Protein AF-A0A5Q0TVS9-F1 (afdb_monomer)

Radius of gyration: 19.12 Å; Cα contacts (8 Å, |Δi|>4): 100; chains: 1; bounding box: 44×37×53 Å

InterPro domains:
  IPR000194 ATPase, F1/V1/A1 complex, alpha/beta subunit, nucleotide-binding domain [PF00006] (79-146)
  IPR027417 P-loop containing nucleoside triphosphate hydrolase [SSF52540] (22-146)
  IPR050053 ATPase alpha/beta chains [PTHR15184] (2-146)

Solvent-accessible surface area (backbone atoms only — not comparable to full-atom values): 10105 Å² total; per-residue (Å²): 134,95,67,84,72,78,93,69,62,92,88,65,90,79,84,83,82,88,64,74,67,47,30,66,49,62,79,87,52,65,97,60,43,66,49,97,72,43,46,77,70,66,76,77,83,82,85,69,56,78,82,68,40,93,41,69,46,58,76,76,70,82,76,83,54,81,90,72,57,81,83,73,88,45,78,41,87,52,87,43,68,69,41,57,73,76,57,60,43,47,60,96,56,89,84,85,90,84,76,69,89,89,72,47,66,66,57,55,52,51,49,43,47,50,40,36,44,74,75,66,76,44,85,82,85,86,82,82,75,92,59,56,69,66,60,57,50,52,51,54,51,53,57,63,72,75,106

Structure (mmCIF, N/CA/C/O backbone):
data_AF-A0A5Q0TVS9-F1
#
_entry.id   AF-A0A5Q0TVS9-F1
#
loop_
_atom_site.group_PDB
_atom_site.id
_atom_site.type_symbol
_atom_site.label_atom_id
_atom_site.label_alt_id
_atom_site.label_comp_id
_atom_site.label_asym_id
_atom_site.label_entity_id
_atom_site.label_seq_id
_atom_site.pdbx_PDB_ins_code
_atom_site.Cartn_x
_atom_site.Cartn_y
_atom_site.Cartn_z
_atom_site.occupancy
_atom_site.B_iso_or_equiv
_atom_site.auth_seq_id
_atom_site.auth_comp_id
_atom_site.auth_asym_id
_atom_site.auth_atom_id
_atom_site.pdbx_PDB_model_num
ATOM 1 N N . SER A 1 1 ? -14.073 2.927 16.644 1.00 71.81 1 SER A N 1
ATOM 2 C CA . SER A 1 1 ? -12.614 2.770 16.792 1.00 71.81 1 SER A CA 1
ATOM 3 C C . SER A 1 1 ? -12.200 1.397 16.280 1.00 71.81 1 SER A C 1
ATOM 5 O O . SER A 1 1 ? -12.986 0.473 16.436 1.00 71.81 1 SER A O 1
ATOM 7 N N . MET A 1 2 ? -11.017 1.266 15.673 1.00 84.94 2 MET A N 1
ATOM 8 C CA . MET A 1 2 ? -10.395 -0.021 15.284 1.00 84.94 2 MET A CA 1
ATOM 9 C C . MET A 1 2 ? -9.261 -0.413 16.259 1.00 84.94 2 MET A C 1
ATOM 11 O O . MET A 1 2 ? -8.353 -1.160 15.913 1.00 84.94 2 MET A O 1
ATOM 15 N N . THR A 1 3 ? -9.267 0.162 17.463 1.00 87.19 3 THR A N 1
ATOM 16 C CA . THR A 1 3 ? -8.236 -0.018 18.494 1.00 87.19 3 THR A CA 1
ATOM 17 C C . THR A 1 3 ? -8.570 -1.175 19.437 1.00 87.19 3 THR A C 1
ATOM 19 O O . THR A 1 3 ? -9.591 -1.843 19.280 1.00 87.19 3 THR A O 1
ATOM 22 N N . ALA A 1 4 ? -7.725 -1.377 20.454 1.00 91.38 4 ALA A N 1
ATOM 23 C CA . ALA A 1 4 ? -8.008 -2.284 21.561 1.00 91.38 4 ALA A CA 1
ATOM 24 C C . ALA A 1 4 ? -9.416 -2.053 22.140 1.00 91.38 4 ALA A C 1
ATOM 26 O O . ALA A 1 4 ? -9.878 -0.915 22.254 1.00 91.38 4 ALA A O 1
ATOM 27 N N . THR A 1 5 ? -10.081 -3.149 22.505 1.00 93.38 5 THR A N 1
ATOM 28 C CA . THR A 1 5 ? -11.452 -3.164 23.042 1.00 93.38 5 THR A CA 1
ATOM 29 C C . THR A 1 5 ? -11.496 -3.080 24.569 1.00 93.38 5 THR A C 1
ATOM 31 O O . THR A 1 5 ? -12.549 -3.277 25.173 1.00 93.38 5 THR A O 1
ATOM 34 N N . GLU A 1 6 ? -10.354 -2.833 25.209 1.00 92.62 6 GLU A N 1
ATOM 35 C CA . GLU A 1 6 ? -10.263 -2.641 26.654 1.00 92.62 6 GLU A CA 1
ATOM 36 C C . GLU A 1 6 ? -11.063 -1.403 27.081 1.00 92.62 6 GLU A C 1
ATOM 38 O O . GLU A 1 6 ? -11.065 -0.377 26.404 1.00 92.62 6 GLU A O 1
ATOM 43 N N . GLY A 1 7 ? -11.785 -1.510 28.199 1.00 89.25 7 GLY A N 1
ATOM 44 C CA . GLY A 1 7 ? -12.644 -0.435 28.706 1.00 89.25 7 GLY A CA 1
ATOM 45 C C . GLY A 1 7 ? -14.026 -0.333 28.048 1.00 89.25 7 GLY A C 1
ATOM 46 O O . GLY A 1 7 ? -14.842 0.471 28.496 1.00 89.25 7 GLY A O 1
ATOM 47 N N . LEU A 1 8 ? -14.337 -1.158 27.041 1.00 92.81 8 LEU A N 1
ATOM 48 C CA . LEU A 1 8 ? -15.689 -1.243 26.485 1.00 92.81 8 LEU A CA 1
ATOM 49 C C . LEU A 1 8 ? -16.604 -2.093 27.374 1.00 92.81 8 LEU A C 1
ATOM 51 O O . LEU A 1 8 ? -16.227 -3.161 27.858 1.00 92.81 8 LEU A O 1
ATOM 55 N N . SER A 1 9 ? -17.842 -1.636 27.548 1.00 94.50 9 SER A N 1
ATOM 56 C CA . SER A 1 9 ? -18.875 -2.320 28.323 1.00 94.50 9 SER A CA 1
ATOM 57 C C . SER A 1 9 ? -20.172 -2.458 27.523 1.00 94.50 9 SER A C 1
ATOM 59 O O . SER A 1 9 ? -20.406 -1.774 26.525 1.00 94.50 9 SER A O 1
ATOM 61 N N . ARG A 1 10 ? -21.031 -3.394 27.939 1.00 96.00 10 ARG A N 1
ATOM 62 C CA . ARG A 1 10 ? -22.358 -3.563 27.329 1.00 96.00 10 ARG A CA 1
ATOM 63 C C . ARG A 1 10 ? -23.221 -2.335 27.628 1.00 96.00 10 ARG A C 1
ATOM 65 O O . ARG A 1 10 ? -23.216 -1.851 28.754 1.00 96.00 10 ARG A O 1
ATOM 72 N N . GLY A 1 11 ? -23.994 -1.889 26.639 1.00 94.62 11 GLY A N 1
ATOM 73 C CA . GLY A 1 11 ? -24.859 -0.708 26.753 1.00 94.62 11 GLY A CA 1
ATOM 74 C C . GLY A 1 11 ? -24.180 0.616 26.389 1.00 94.62 11 GLY A C 1
ATOM 75 O O . GLY A 1 11 ? -24.817 1.658 26.493 1.00 94.62 11 GLY A O 1
ATOM 76 N N . LEU A 1 12 ? -22.917 0.582 25.952 1.00 94.31 12 LEU A N 1
ATOM 77 C CA . LEU A 1 12 ? -22.210 1.758 25.452 1.00 94.31 12 LEU A CA 1
ATOM 78 C C . LEU A 1 12 ? -22.853 2.250 24.145 1.00 94.31 12 LEU A C 1
ATOM 80 O O . LEU A 1 12 ? -23.197 1.450 23.272 1.00 94.31 12 LEU A O 1
ATOM 84 N N . GLU A 1 13 ? -23.037 3.563 24.031 1.00 94.31 13 GLU A N 1
ATOM 85 C CA . GLU A 1 13 ? -23.651 4.187 22.861 1.00 94.31 13 GLU A CA 1
ATOM 86 C C . GLU A 1 13 ? -22.750 4.050 21.629 1.00 94.31 13 GLU A C 1
ATOM 88 O O . GLU A 1 13 ? -21.556 4.348 21.669 1.00 94.31 13 GLU A O 1
ATOM 93 N N . VAL A 1 14 ? -23.328 3.614 20.511 1.00 93.81 14 VAL A N 1
ATOM 94 C CA . VAL A 1 14 ? -22.614 3.460 19.243 1.00 93.81 14 VAL A CA 1
ATOM 95 C C . VAL A 1 14 ? -23.265 4.344 18.194 1.00 93.81 14 VAL A C 1
ATOM 97 O O . VAL A 1 14 ? -24.465 4.251 17.943 1.00 93.81 14 VAL A O 1
ATOM 100 N N . ILE A 1 15 ? -22.446 5.177 17.557 1.00 94.44 15 ILE A N 1
ATOM 101 C CA . ILE A 1 15 ? -22.872 6.082 16.493 1.00 94.44 15 ILE A CA 1
ATOM 102 C C . ILE A 1 15 ? -22.542 5.441 15.145 1.00 94.44 15 ILE A C 1
ATOM 104 O O . ILE A 1 15 ? -21.384 5.144 14.850 1.00 94.44 15 ILE A O 1
ATOM 108 N N . ASP A 1 16 ? -23.569 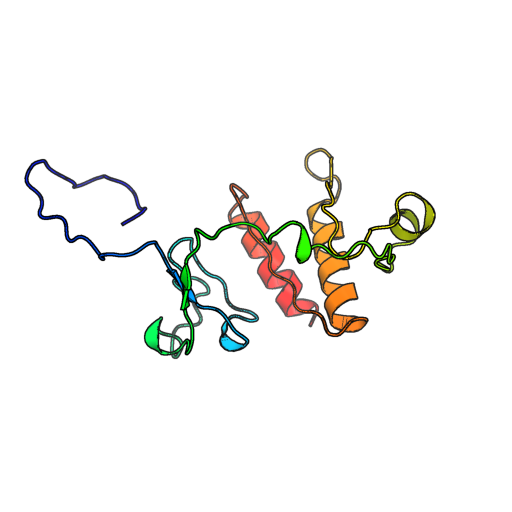5.247 14.321 1.00 94.50 16 ASP A N 1
ATOM 109 C CA . ASP A 1 16 ? -23.427 4.819 12.931 1.00 94.50 16 ASP A CA 1
ATOM 110 C C . ASP A 1 16 ? -23.013 6.008 12.052 1.00 94.50 16 ASP A C 1
ATOM 112 O O . ASP A 1 16 ? -23.738 6.999 11.948 1.00 94.50 16 ASP A O 1
ATOM 116 N N . THR A 1 17 ? -21.858 5.893 11.394 1.00 90.50 17 THR A N 1
ATOM 117 C CA . THR A 1 17 ? -21.310 6.913 10.487 1.00 90.50 17 THR A CA 1
ATOM 118 C C . THR A 1 17 ? -22.037 6.989 9.143 1.00 90.50 17 THR A C 1
ATOM 120 O O . THR A 1 17 ? -21.699 7.848 8.330 1.00 90.50 17 THR A O 1
ATOM 123 N N . LYS A 1 18 ? -23.024 6.114 8.891 1.00 93.94 18 LYS A N 1
ATOM 124 C CA . LYS A 1 18 ? -23.863 6.065 7.676 1.00 93.94 18 LYS A CA 1
ATOM 125 C C . LYS A 1 18 ? -23.106 5.788 6.376 1.00 93.94 18 LYS A C 1
ATOM 127 O O . LYS A 1 18 ? -23.660 5.939 5.291 1.00 93.94 18 LYS A O 1
ATOM 132 N N . GLY A 1 19 ? -21.856 5.352 6.470 1.00 89.94 19 GLY A N 1
ATOM 133 C CA . GLY A 1 19 ? -21.005 5.099 5.320 1.00 89.94 19 GLY A CA 1
ATOM 134 C C . GLY A 1 19 ? -19.779 4.266 5.676 1.00 89.94 19 GLY A C 1
ATOM 135 O O . GLY A 1 19 ? -19.471 4.089 6.859 1.00 89.94 19 GLY A O 1
ATOM 136 N N . PRO A 1 20 ? -19.083 3.742 4.655 1.00 92.12 20 PRO A N 1
ATOM 137 C CA . PRO A 1 20 ? -17.867 2.969 4.850 1.00 92.12 20 PRO A CA 1
ATOM 138 C C . PRO A 1 20 ? -16.747 3.835 5.433 1.00 92.12 20 PRO A C 1
ATOM 140 O O . PRO A 1 20 ? -16.774 5.065 5.365 1.00 92.12 20 PRO A O 1
ATOM 143 N N . LEU A 1 21 ? -15.707 3.176 5.938 1.00 92.00 21 LEU A N 1
ATOM 144 C CA . LEU A 1 21 ? -14.465 3.850 6.289 1.00 92.00 21 LEU A CA 1
ATOM 145 C C . LEU A 1 21 ? -13.867 4.522 5.042 1.00 92.00 21 LEU A C 1
ATOM 147 O O . LEU A 1 21 ? -13.658 3.877 4.011 1.00 92.00 21 LEU A O 1
ATOM 151 N N . THR A 1 22 ? -13.598 5.821 5.144 1.00 92.25 22 THR A N 1
ATOM 152 C CA . THR A 1 22 ? -12.921 6.604 4.103 1.00 92.25 22 THR A CA 1
ATOM 153 C C . THR A 1 22 ? -11.527 7.023 4.558 1.00 92.25 22 THR A C 1
ATOM 155 O O . THR A 1 22 ? -11.275 7.125 5.762 1.00 92.25 22 THR A O 1
ATOM 158 N N . VAL A 1 23 ? -10.631 7.263 3.603 1.00 92.38 23 VAL A N 1
ATOM 159 C CA . VAL A 1 23 ? -9.250 7.716 3.832 1.00 92.38 23 VAL A CA 1
ATOM 160 C C . VAL A 1 23 ? -8.915 8.883 2.895 1.00 92.38 23 VAL A C 1
ATOM 162 O O . VAL A 1 23 ? -9.500 8.956 1.806 1.00 92.38 23 VAL A O 1
ATOM 165 N N . PRO A 1 24 ? -8.009 9.792 3.295 1.00 92.00 24 PRO A N 1
ATOM 166 C CA . PRO A 1 24 ? -7.597 10.908 2.452 1.00 92.00 24 PRO A CA 1
ATOM 167 C C . PRO A 1 24 ? -6.845 10.425 1.211 1.00 92.00 24 PRO A C 1
ATOM 169 O O . PRO A 1 24 ? -6.115 9.434 1.263 1.00 92.00 24 PRO A O 1
ATOM 172 N N . VAL A 1 25 ? -7.014 11.141 0.099 1.00 91.12 25 VAL A N 1
ATOM 173 C CA . VAL A 1 25 ? -6.316 10.883 -1.170 1.00 91.12 25 VAL A CA 1
ATOM 174 C C . VAL A 1 25 ? -5.825 12.188 -1.811 1.00 91.12 25 VAL A C 1
ATOM 176 O O . VAL A 1 25 ? -6.193 13.283 -1.382 1.00 91.12 25 VAL A O 1
ATOM 179 N N . GLY A 1 26 ? -5.001 12.064 -2.853 1.00 87.94 26 GLY A N 1
ATOM 180 C CA . GLY A 1 26 ? -4.463 13.182 -3.633 1.00 87.94 26 GLY A CA 1
ATOM 181 C C . GLY A 1 26 ? -3.059 13.607 -3.201 1.00 87.94 26 GLY A C 1
ATOM 182 O O . GLY A 1 26 ? -2.484 13.055 -2.270 1.00 87.94 26 GLY A O 1
ATOM 183 N N . ASP A 1 27 ? -2.501 14.613 -3.868 1.00 86.69 27 ASP A N 1
ATOM 184 C CA . ASP A 1 27 ? -1.072 14.957 -3.753 1.00 86.69 27 ASP A CA 1
ATOM 185 C C . ASP A 1 27 ? -0.623 15.334 -2.332 1.00 86.69 27 ASP A C 1
ATOM 187 O O . ASP A 1 27 ? 0.531 15.135 -1.961 1.00 86.69 27 ASP A O 1
ATOM 191 N N . LEU A 1 28 ? -1.546 15.820 -1.495 1.00 85.50 28 LEU A N 1
ATOM 192 C CA . LEU A 1 28 ? -1.274 16.149 -0.091 1.00 85.50 28 LEU A CA 1
ATOM 193 C C . LEU A 1 28 ? -0.931 14.920 0.768 1.00 85.50 28 LEU A C 1
ATOM 195 O O . LEU A 1 28 ? -0.420 15.080 1.878 1.00 85.50 28 LEU A O 1
ATOM 199 N N . THR A 1 29 ? -1.217 13.700 0.295 1.00 87.75 29 THR A N 1
ATOM 200 C CA . THR A 1 29 ? -0.858 12.461 1.001 1.00 87.75 29 THR A CA 1
ATOM 201 C C . THR A 1 29 ? 0.587 12.033 0.753 1.00 87.75 29 THR A C 1
ATOM 203 O O . THR A 1 29 ? 1.077 11.140 1.443 1.00 87.75 29 THR A O 1
ATOM 206 N N . LEU A 1 30 ? 1.280 12.626 -0.225 1.00 87.50 30 LEU A N 1
ATOM 207 C CA . LEU A 1 30 ? 2.648 12.243 -0.572 1.00 87.50 30 LEU A CA 1
ATOM 208 C C . LEU A 1 30 ? 3.620 12.562 0.572 1.00 87.50 30 LEU A C 1
ATOM 210 O O . LEU A 1 30 ? 3.574 13.632 1.176 1.00 87.50 30 LEU A O 1
ATOM 214 N N . GLY A 1 31 ? 4.496 11.603 0.884 1.00 85.88 31 GLY A N 1
ATOM 215 C CA . GLY A 1 31 ? 5.482 11.718 1.965 1.00 85.88 31 GLY A CA 1
ATOM 216 C C . GLY A 1 31 ? 4.905 11.627 3.383 1.00 85.88 31 GLY A C 1
ATOM 217 O O . GLY A 1 31 ? 5.637 11.845 4.348 1.00 85.88 31 GLY A O 1
ATOM 218 N N . ARG A 1 32 ? 3.612 11.317 3.529 1.00 87.62 32 ARG A N 1
ATOM 219 C CA . ARG A 1 32 ? 2.928 11.189 4.822 1.00 87.62 32 ARG A CA 1
ATOM 220 C C . ARG A 1 32 ? 2.784 9.725 5.229 1.00 87.62 32 ARG A C 1
ATOM 222 O O . ARG A 1 32 ? 2.679 8.846 4.375 1.00 87.62 32 ARG A O 1
ATOM 229 N N . ILE A 1 33 ? 2.718 9.469 6.536 1.00 90.06 33 ILE A N 1
ATOM 230 C CA . ILE A 1 33 ? 2.419 8.133 7.080 1.00 90.06 33 ILE A CA 1
ATOM 231 C C . ILE A 1 33 ? 1.021 8.148 7.684 1.00 90.06 33 ILE A C 1
ATOM 233 O O . ILE A 1 33 ? 0.729 8.983 8.542 1.00 90.06 33 ILE A O 1
ATOM 237 N N . PHE A 1 34 ? 0.179 7.198 7.276 1.00 91.00 34 PHE A N 1
ATOM 238 C CA . PHE A 1 34 ? -1.196 7.068 7.753 1.00 91.00 34 PHE A CA 1
ATOM 239 C C . PHE A 1 34 ? -1.435 5.740 8.467 1.00 91.00 34 PHE A C 1
ATOM 241 O O . PHE A 1 34 ? -0.881 4.707 8.088 1.00 91.00 34 PHE A O 1
ATOM 248 N N . ASN A 1 35 ? -2.310 5.762 9.471 1.00 90.62 35 ASN A N 1
ATOM 249 C CA . ASN A 1 35 ? -2.900 4.547 10.021 1.00 90.62 35 ASN A CA 1
ATOM 250 C C . ASN A 1 35 ? -4.074 4.051 9.149 1.00 90.62 35 ASN A C 1
ATOM 252 O O . ASN A 1 35 ? -4.480 4.688 8.176 1.00 90.62 35 ASN A O 1
ATOM 256 N N . VAL A 1 36 ? -4.669 2.918 9.535 1.00 90.94 36 VAL A N 1
ATOM 257 C CA . VAL A 1 36 ? -5.804 2.303 8.819 1.00 90.94 36 VAL A CA 1
ATOM 258 C C . VAL A 1 36 ? -7.042 3.208 8.720 1.00 90.94 36 VAL A C 1
ATOM 260 O O . VAL A 1 36 ? -7.852 3.038 7.814 1.00 90.94 36 VAL A O 1
ATOM 263 N N . LEU A 1 37 ? -7.198 4.175 9.630 1.00 90.06 37 LEU A N 1
ATOM 264 C CA . LEU A 1 37 ? -8.321 5.116 9.652 1.00 90.06 37 LEU A CA 1
ATOM 265 C C . LEU A 1 37 ? -8.095 6.344 8.753 1.00 90.06 37 LEU A C 1
ATOM 267 O O . LEU A 1 37 ? -8.995 7.180 8.631 1.00 90.06 37 LEU A O 1
ATOM 271 N N . GLY A 1 38 ? -6.917 6.451 8.126 1.00 88.62 38 GLY A N 1
ATOM 272 C CA . GLY A 1 38 ? -6.520 7.605 7.322 1.00 88.62 38 GLY A CA 1
ATOM 273 C C . GLY A 1 38 ? -6.013 8.783 8.155 1.00 88.62 38 GLY A C 1
ATOM 274 O O . GLY A 1 38 ? -6.013 9.915 7.676 1.00 88.62 38 GLY A O 1
ATOM 275 N N . GLU A 1 39 ? -5.610 8.546 9.402 1.00 87.88 39 GLU A N 1
ATOM 276 C CA . GLU A 1 39 ? -5.056 9.571 10.289 1.00 87.88 39 GLU A CA 1
ATOM 277 C C . GLU A 1 39 ? -3.531 9.561 10.202 1.00 87.88 39 GLU A C 1
ATOM 279 O O . GLU A 1 39 ? -2.909 8.499 10.137 1.00 87.88 39 GLU A O 1
ATOM 284 N N . THR A 1 40 ? -2.920 10.742 10.206 1.00 87.50 40 THR A N 1
ATOM 285 C CA . THR A 1 40 ? -1.467 10.886 10.096 1.00 87.50 40 THR A CA 1
ATOM 286 C C . THR A 1 40 ? -0.777 10.474 11.395 1.00 87.50 40 THR A C 1
ATOM 288 O O . THR A 1 40 ? -1.159 10.948 12.465 1.00 87.50 40 THR A O 1
ATOM 291 N N . VAL A 1 41 ? 0.262 9.644 11.304 1.00 87.62 41 VAL A N 1
ATOM 292 C CA . VAL A 1 41 ? 1.039 9.129 12.455 1.00 87.62 41 VAL A CA 1
ATOM 293 C C . VAL A 1 41 ? 2.536 9.440 12.356 1.00 87.62 41 VAL A C 1
ATOM 295 O O . VAL A 1 41 ? 3.341 8.918 13.118 1.00 87.62 41 VAL A O 1
ATOM 298 N N . ASP A 1 42 ? 2.920 10.302 11.418 1.00 84.69 42 ASP A N 1
ATOM 299 C CA . ASP A 1 42 ? 4.310 10.668 11.127 1.00 84.69 42 ASP A CA 1
ATOM 300 C C . ASP A 1 42 ? 4.920 11.700 12.091 1.00 84.69 42 ASP A C 1
ATOM 302 O O . ASP A 1 42 ? 6.073 12.092 11.912 1.00 84.69 42 ASP A O 1
ATOM 306 N N . GLY A 1 43 ? 4.166 12.169 13.092 1.00 77.00 43 GLY A N 1
ATOM 307 C CA . GLY A 1 43 ? 4.621 13.201 14.030 1.00 77.00 43 GLY A CA 1
ATOM 308 C C . GLY A 1 43 ? 4.856 14.571 13.380 1.00 77.00 43 GLY A C 1
ATOM 309 O O . GLY A 1 43 ? 5.405 15.471 14.016 1.00 77.00 43 GLY A O 1
ATOM 310 N N . VAL A 1 44 ? 4.440 14.765 12.121 1.00 73.75 44 VAL A N 1
ATOM 311 C CA . VAL A 1 44 ? 4.535 16.049 11.415 1.00 73.75 44 VAL A CA 1
ATOM 312 C C . VAL A 1 44 ? 3.341 16.910 11.845 1.00 73.75 44 VAL A C 1
ATOM 314 O O . VAL A 1 44 ? 2.302 16.995 11.194 1.00 73.75 44 VAL A O 1
ATOM 317 N N . GLU A 1 45 ? 3.482 17.490 13.033 1.00 57.19 45 GLU A N 1
ATOM 318 C CA . GLU A 1 45 ? 2.391 17.792 13.966 1.00 57.19 45 GLU A CA 1
ATOM 319 C C . GLU A 1 45 ? 1.441 18.969 13.655 1.00 57.19 45 GLU A C 1
ATOM 321 O O . GLU A 1 45 ? 0.594 19.240 14.501 1.00 57.19 45 GLU A O 1
ATOM 326 N N . LYS A 1 46 ? 1.505 19.711 12.531 1.00 45.62 46 LYS A N 1
ATOM 327 C CA . LYS A 1 46 ? 0.768 21.006 12.482 1.00 45.62 46 LYS A CA 1
ATOM 328 C C . LYS A 1 46 ? -0.297 21.311 11.423 1.00 45.62 46 LYS A C 1
ATOM 330 O O . LYS A 1 46 ? -1.155 22.106 11.776 1.00 45.62 46 LYS A O 1
ATOM 335 N N . ASN A 1 47 ? -0.361 20.740 10.214 1.00 45.88 47 ASN A N 1
ATOM 336 C CA . ASN A 1 47 ? -1.269 21.314 9.183 1.00 45.88 47 ASN A CA 1
ATOM 337 C C . ASN A 1 47 ? -1.933 20.324 8.200 1.00 45.88 47 ASN A C 1
ATOM 339 O O . ASN A 1 47 ? -2.160 20.679 7.047 1.00 45.88 47 ASN A O 1
ATOM 343 N N . ALA A 1 48 ? -2.218 19.085 8.604 1.00 53.50 48 ALA A N 1
ATOM 344 C CA . ALA A 1 48 ? -3.108 18.236 7.806 1.00 53.50 48 ALA A CA 1
ATOM 345 C C . ALA A 1 48 ? -4.067 17.457 8.703 1.00 53.50 48 ALA A C 1
ATOM 347 O O . ALA A 1 48 ? -3.928 16.252 8.913 1.00 53.50 48 ALA A O 1
ATOM 348 N N . LYS A 1 49 ? -5.047 18.153 9.273 1.00 58.72 49 LYS A N 1
ATOM 349 C CA . LYS A 1 49 ? -6.258 17.498 9.761 1.00 58.72 49 LYS A CA 1
ATOM 350 C C . LYS A 1 49 ? -6.895 16.749 8.590 1.00 58.72 49 LYS A C 1
ATOM 352 O O . LYS A 1 49 ? -6.733 17.128 7.436 1.00 58.72 49 LYS A O 1
ATOM 357 N N . ARG A 1 50 ? -7.697 15.721 8.871 1.00 60.38 50 ARG A N 1
ATOM 358 C CA . ARG A 1 50 ? -8.506 15.037 7.844 1.00 60.38 50 ARG A CA 1
ATOM 359 C C . ARG A 1 50 ? -9.320 16.016 6.972 1.00 60.38 50 ARG A C 1
ATOM 361 O O . ARG A 1 50 ? -9.576 15.722 5.813 1.00 60.38 50 ARG A O 1
ATOM 368 N N . SER A 1 51 ? -9.684 17.179 7.523 1.00 61.56 51 SER A N 1
ATOM 369 C CA . SER A 1 51 ? -10.345 18.295 6.830 1.00 61.56 51 SER A CA 1
ATOM 370 C C . SER A 1 51 ? -9.498 18.993 5.764 1.00 61.56 51 SER A C 1
ATOM 372 O O . SER A 1 51 ? -10.051 19.665 4.901 1.00 61.56 51 SER A O 1
ATOM 374 N N . ASP A 1 52 ? -8.176 18.869 5.835 1.00 65.81 52 ASP A N 1
ATOM 375 C CA . ASP A 1 52 ? -7.237 19.578 4.964 1.00 65.81 52 ASP A CA 1
ATOM 376 C C . ASP A 1 52 ? -7.037 18.811 3.643 1.00 65.81 52 ASP 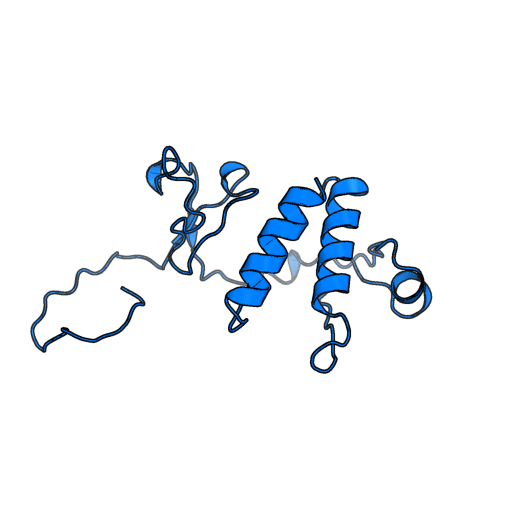A C 1
ATOM 378 O O . ASP A 1 52 ? -6.576 19.368 2.646 1.00 65.81 52 ASP A O 1
ATOM 382 N N . PHE A 1 53 ? -7.456 17.541 3.607 1.00 71.12 53 PHE A N 1
ATOM 383 C CA . PHE A 1 53 ? -7.541 16.736 2.397 1.00 71.12 53 PHE A CA 1
ATOM 384 C C . PHE A 1 53 ? -8.864 17.016 1.687 1.00 71.12 53 PHE A C 1
ATOM 386 O O . PHE A 1 53 ? -9.947 16.749 2.208 1.00 71.12 53 PHE A O 1
ATOM 393 N N . LYS A 1 54 ? -8.759 17.559 0.471 1.00 71.56 54 LYS A N 1
ATOM 394 C CA . LYS A 1 54 ? -9.910 17.968 -0.350 1.00 71.56 54 LYS A CA 1
ATOM 395 C C . LYS A 1 54 ? -10.809 16.799 -0.744 1.00 71.56 54 LYS A C 1
ATOM 397 O O . LYS A 1 54 ? -11.990 17.003 -1.005 1.00 71.56 54 LYS A O 1
ATOM 402 N N . GLU A 1 55 ? -10.250 15.595 -0.791 1.00 85.94 55 GLU A N 1
ATOM 403 C CA . GLU A 1 55 ? -10.938 14.401 -1.247 1.00 85.94 55 GLU A CA 1
ATOM 404 C C . GLU A 1 55 ? -10.647 13.226 -0.310 1.00 85.94 55 GLU A C 1
ATOM 406 O O . GLU A 1 55 ? -9.515 13.000 0.122 1.00 85.94 55 GLU A O 1
ATOM 411 N N . ASN A 1 56 ? -11.702 12.479 0.013 1.00 88.88 56 ASN A N 1
ATOM 412 C CA . ASN A 1 56 ? -11.629 11.237 0.765 1.00 88.88 56 ASN A CA 1
ATOM 413 C C . ASN A 1 56 ? -12.351 10.159 -0.036 1.00 88.88 56 ASN A C 1
ATOM 415 O O . ASN A 1 56 ? -13.466 10.389 -0.507 1.00 88.88 56 ASN A O 1
ATOM 419 N N . LEU A 1 57 ? -11.755 8.974 -0.141 1.00 92.56 57 LEU A N 1
ATOM 420 C CA . LEU A 1 57 ? -12.371 7.848 -0.837 1.00 92.56 57 LEU A CA 1
ATOM 421 C C . LEU A 1 57 ? -12.636 6.677 0.115 1.00 92.56 57 LEU A C 1
ATOM 423 O O . LEU A 1 57 ? -11.878 6.478 1.068 1.00 92.56 57 LEU A O 1
ATOM 427 N N . PRO A 1 58 ? -13.689 5.877 -0.130 1.00 95.00 58 PRO A N 1
ATOM 428 C CA . PRO A 1 58 ? -13.941 4.662 0.632 1.00 95.00 58 PRO A CA 1
ATOM 429 C C . PRO A 1 58 ? -12.861 3.609 0.364 1.00 95.00 58 PRO A C 1
ATOM 431 O O . PRO A 1 58 ? -12.406 3.438 -0.777 1.00 95.00 58 PRO A O 1
ATOM 434 N N . ILE A 1 59 ? -12.477 2.880 1.418 1.00 94.19 59 ILE A N 1
ATOM 435 C CA . ILE A 1 59 ? -11.521 1.764 1.307 1.00 94.19 59 ILE A CA 1
ATOM 436 C C . ILE A 1 59 ? -12.146 0.531 0.644 1.00 94.19 59 ILE A C 1
ATOM 438 O O . ILE A 1 59 ? -11.448 -0.272 0.034 1.00 94.19 59 ILE A O 1
ATOM 442 N N . HIS A 1 60 ? -13.471 0.397 0.730 1.00 94.75 60 HIS A N 1
ATOM 443 C CA . HIS A 1 60 ? -14.228 -0.638 0.040 1.00 94.75 60 HIS A CA 1
ATOM 444 C C . HIS A 1 60 ? -14.792 -0.066 -1.258 1.00 94.75 60 HIS A C 1
ATOM 446 O O . HIS A 1 60 ? -15.619 0.845 -1.234 1.00 94.75 60 HIS A O 1
ATOM 452 N N . ARG A 1 61 ? -14.335 -0.608 -2.386 1.00 92.50 61 ARG A N 1
ATOM 453 C CA . ARG A 1 61 ? -14.817 -0.280 -3.730 1.00 92.50 61 ARG A CA 1
ATOM 454 C C . ARG A 1 61 ? -14.839 -1.534 -4.593 1.00 92.50 61 ARG A C 1
ATOM 456 O O . ARG A 1 61 ? -14.071 -2.465 -4.345 1.00 92.50 61 ARG A O 1
ATOM 463 N N . ASN A 1 62 ? -15.697 -1.537 -5.606 1.00 93.88 62 ASN A N 1
ATOM 464 C CA . ASN A 1 62 ? -15.691 -2.594 -6.607 1.00 93.88 62 ASN A CA 1
ATOM 465 C C . ASN A 1 62 ? -14.382 -2.553 -7.404 1.00 93.88 62 ASN A C 1
ATOM 467 O O . ASN A 1 62 ? -13.742 -1.506 -7.531 1.00 93.88 62 ASN A O 1
ATOM 471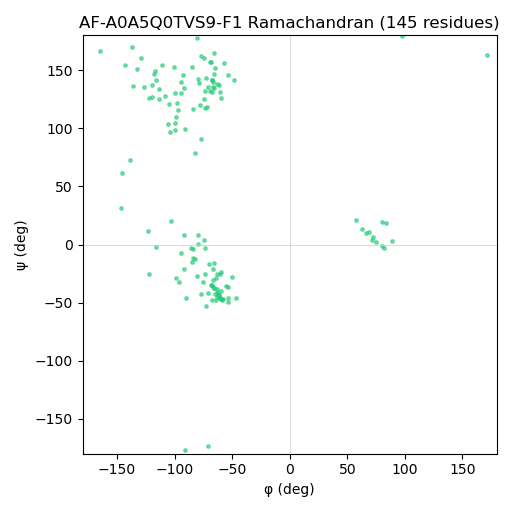 N N . SER A 1 63 ? -13.974 -3.715 -7.906 1.00 93.75 63 SER A N 1
ATOM 472 C CA . SER A 1 63 ? -12.883 -3.779 -8.881 1.00 93.75 63 SER A CA 1
ATOM 473 C C . SER A 1 63 ? -13.334 -3.144 -10.203 1.00 93.75 63 SER A C 1
ATOM 475 O O . SER A 1 63 ? -14.541 -3.097 -10.441 1.00 93.75 63 SER A O 1
ATOM 477 N N . PRO A 1 64 ? -12.399 -2.679 -11.052 1.00 92.81 64 PRO A N 1
ATOM 478 C CA . PRO A 1 64 ? -12.730 -2.219 -12.399 1.00 92.81 64 PRO A CA 1
ATOM 479 C C . PRO A 1 64 ? -13.509 -3.278 -13.184 1.00 92.81 64 PRO A C 1
ATOM 481 O O . PRO A 1 64 ? -13.264 -4.481 -13.019 1.00 92.81 64 PRO A O 1
ATOM 484 N N . GLU A 1 65 ? -14.422 -2.829 -14.038 1.00 93.81 65 GLU A N 1
ATOM 485 C CA . GLU A 1 65 ? -15.218 -3.717 -14.889 1.00 93.81 65 GLU A CA 1
ATOM 486 C C . GLU A 1 65 ? -14.348 -4.365 -15.973 1.00 93.81 65 GLU A C 1
ATOM 488 O O . GLU A 1 65 ? -13.314 -3.829 -16.374 1.00 93.81 65 GLU A O 1
ATOM 493 N N . PHE A 1 66 ? -14.781 -5.510 -16.513 1.00 90.25 66 PHE A N 1
ATOM 494 C CA . PHE A 1 66 ? -14.025 -6.219 -17.558 1.00 90.25 66 PHE A CA 1
ATOM 495 C C . PHE A 1 66 ? -13.723 -5.332 -18.779 1.00 90.25 66 PHE A C 1
ATOM 497 O O . PHE A 1 66 ? -12.649 -5.428 -19.367 1.00 90.25 66 PHE A O 1
ATOM 504 N N . THR A 1 67 ? -14.649 -4.439 -19.134 1.00 91.88 67 THR A N 1
ATOM 505 C CA . THR A 1 67 ? -14.519 -3.491 -20.252 1.00 91.88 67 THR A CA 1
ATOM 506 C C . THR A 1 67 ? -13.497 -2.380 -20.012 1.00 91.88 67 THR A C 1
ATOM 508 O O . THR A 1 67 ? -13.098 -1.720 -20.966 1.00 91.88 67 THR A O 1
ATOM 511 N N . GLU A 1 68 ? -13.087 -2.154 -18.764 1.00 89.44 68 GLU A N 1
ATOM 512 C CA . GLU A 1 68 ? -12.100 -1.136 -18.378 1.00 89.44 68 GLU A CA 1
ATOM 513 C C . GLU A 1 68 ? -10.676 -1.709 -18.299 1.00 89.44 68 GLU A C 1
ATOM 515 O O . GLU A 1 68 ? -9.713 -0.967 -18.099 1.00 89.44 68 GLU A O 1
ATOM 520 N N . LEU A 1 69 ? -10.521 -3.032 -18.430 1.00 85.88 69 LEU A N 1
ATOM 521 C CA . LEU A 1 69 ? -9.224 -3.692 -18.332 1.00 85.88 69 LEU A CA 1
ATOM 522 C C . LEU A 1 69 ? -8.389 -3.444 -19.591 1.00 85.88 69 LEU A C 1
ATOM 524 O O . LEU A 1 69 ? -8.797 -3.774 -20.704 1.00 85.88 69 LEU A O 1
ATOM 528 N N . ASP A 1 70 ? -7.174 -2.927 -19.404 1.00 82.69 70 ASP A N 1
ATOM 529 C CA . ASP A 1 70 ? -6.225 -2.751 -20.500 1.00 82.69 70 ASP A CA 1
ATOM 530 C C . ASP A 1 70 ? -5.668 -4.108 -20.962 1.00 82.69 70 ASP A C 1
ATOM 532 O O . ASP A 1 70 ? -5.015 -4.852 -20.215 1.00 82.69 70 ASP A O 1
ATOM 536 N N . THR A 1 71 ? -5.922 -4.438 -22.225 1.00 83.44 71 THR A N 1
ATOM 537 C CA . THR A 1 71 ? -5.422 -5.658 -22.865 1.00 83.44 71 THR A CA 1
ATOM 538 C C . THR A 1 71 ? -4.003 -5.504 -23.399 1.00 83.44 71 THR A C 1
ATOM 540 O O . THR A 1 71 ? -3.385 -6.508 -23.761 1.00 83.44 71 THR A O 1
ATOM 543 N N . ASN A 1 72 ? -3.464 -4.284 -23.449 1.00 85.00 72 ASN A N 1
ATOM 544 C CA . ASN A 1 72 ? -2.127 -4.052 -23.969 1.00 85.00 72 ASN A CA 1
ATOM 545 C C . ASN A 1 72 ? -1.070 -4.631 -23.024 1.00 85.00 72 ASN A C 1
ATOM 547 O O . ASN A 1 72 ? -1.077 -4.451 -21.801 1.00 85.00 72 ASN A O 1
ATOM 551 N N . LEU A 1 73 ? -0.134 -5.362 -23.620 1.00 80.56 73 LEU A N 1
ATOM 552 C CA . LEU A 1 73 ? 1.029 -5.889 -22.930 1.00 80.56 73 LEU A CA 1
ATOM 553 C C . LEU A 1 73 ? 2.155 -4.866 -23.059 1.00 80.56 73 LEU A C 1
ATOM 555 O O . LEU A 1 73 ? 2.821 -4.801 -24.086 1.00 80.56 73 LEU A O 1
ATOM 559 N N . SER A 1 74 ? 2.365 -4.069 -22.014 1.00 88.00 74 SER A N 1
ATOM 560 C CA . SER A 1 74 ? 3.531 -3.188 -21.906 1.00 88.00 74 SER A CA 1
ATOM 561 C C . SER A 1 74 ? 4.435 -3.632 -20.761 1.00 88.00 74 SER A C 1
ATOM 563 O O . SER A 1 74 ? 3.953 -3.892 -19.650 1.00 88.00 74 SER A O 1
ATOM 565 N N . ILE A 1 75 ? 5.737 -3.689 -21.031 1.00 89.75 75 ILE A N 1
ATOM 566 C CA . ILE A 1 75 ? 6.761 -3.971 -20.025 1.00 89.75 75 ILE A CA 1
ATOM 567 C C . ILE A 1 75 ? 6.924 -2.743 -19.126 1.00 89.75 75 ILE A C 1
ATOM 569 O O . ILE A 1 75 ? 6.798 -1.601 -19.564 1.00 89.75 75 ILE A O 1
ATOM 573 N N . PHE A 1 76 ? 7.164 -3.002 -17.850 1.00 89.38 76 PHE A N 1
ATOM 574 C CA . PHE A 1 76 ? 7.523 -2.023 -16.848 1.00 89.38 76 PHE A CA 1
ATOM 575 C C . PHE A 1 76 ? 9.012 -2.166 -16.539 1.00 89.38 76 PHE A C 1
ATOM 577 O O . PHE A 1 76 ? 9.420 -3.117 -15.874 1.00 89.38 76 PHE A O 1
ATOM 584 N N . GLU A 1 77 ? 9.812 -1.241 -17.064 1.00 90.56 77 GLU A N 1
ATOM 585 C CA . GLU A 1 77 ? 11.264 -1.236 -16.886 1.00 90.56 77 GLU A CA 1
ATOM 586 C C . GLU A 1 77 ? 11.620 -0.813 -15.461 1.00 90.56 77 GLU A C 1
ATOM 588 O O . GLU A 1 77 ? 11.311 0.303 -15.031 1.00 90.56 77 GLU A O 1
ATOM 593 N N . THR A 1 78 ? 12.257 -1.726 -14.728 1.00 90.81 78 THR A N 1
ATOM 594 C CA . THR A 1 78 ? 12.564 -1.551 -13.304 1.00 90.81 78 THR A CA 1
ATOM 595 C C . THR A 1 78 ? 13.933 -0.933 -13.047 1.00 90.81 78 THR A C 1
ATOM 597 O O . THR A 1 78 ? 14.176 -0.429 -11.949 1.00 90.81 78 THR A O 1
ATOM 600 N N . GLY A 1 79 ? 14.845 -1.008 -14.021 1.00 91.06 79 GLY A N 1
ATOM 601 C CA . GLY A 1 79 ? 16.256 -0.650 -13.858 1.00 91.06 79 GLY A CA 1
ATOM 602 C C . GLY A 1 79 ? 17.087 -1.748 -13.181 1.00 91.06 79 GLY A C 1
ATOM 603 O O . GLY A 1 79 ? 18.302 -1.610 -13.025 1.00 91.06 79 GLY A O 1
ATOM 604 N N . ILE A 1 80 ? 16.465 -2.867 -12.799 1.00 93.38 80 ILE A N 1
ATOM 605 C CA . ILE A 1 80 ? 17.121 -3.989 -12.134 1.00 93.38 80 ILE A CA 1
ATOM 606 C C . ILE A 1 80 ? 17.393 -5.069 -13.180 1.00 93.38 80 ILE A C 1
ATOM 608 O O . ILE A 1 80 ? 16.505 -5.830 -13.552 1.00 93.38 80 ILE A O 1
ATOM 612 N N . LYS A 1 81 ? 18.657 -5.200 -13.603 1.00 95.06 81 LYS A N 1
ATOM 613 C CA . LYS A 1 81 ? 19.075 -6.109 -14.693 1.00 95.06 81 LYS A CA 1
ATOM 614 C C . LYS A 1 81 ? 18.499 -7.524 -14.599 1.00 95.06 81 LYS A C 1
ATOM 616 O O . LYS A 1 81 ? 18.051 -8.067 -15.600 1.00 95.06 81 LYS A O 1
ATOM 621 N N . VAL A 1 82 ? 18.537 -8.143 -13.416 1.00 95.00 82 VAL A N 1
ATOM 622 C CA . VAL A 1 82 ? 18.046 -9.522 -13.252 1.00 95.00 82 VAL A CA 1
ATOM 623 C C . VAL A 1 82 ? 16.528 -9.610 -13.436 1.00 95.00 82 VAL A C 1
ATOM 625 O O . VAL A 1 82 ? 16.047 -10.580 -14.011 1.00 95.00 82 VAL A O 1
ATOM 628 N N . VAL A 1 83 ? 15.789 -8.583 -13.009 1.00 94.19 83 VAL A N 1
ATOM 629 C CA . VAL A 1 83 ? 14.336 -8.495 -13.177 1.00 94.19 83 VAL A CA 1
ATOM 630 C C . VAL A 1 83 ? 14.012 -8.220 -14.640 1.00 94.19 83 VAL A C 1
ATOM 632 O O . VAL A 1 83 ? 13.307 -9.007 -15.257 1.00 94.19 83 VAL A O 1
ATOM 635 N N . ASP A 1 84 ? 14.603 -7.181 -15.228 1.00 93.62 84 ASP A N 1
ATOM 636 C CA . ASP A 1 84 ? 14.282 -6.751 -16.592 1.00 93.62 84 ASP A CA 1
ATOM 637 C C . ASP A 1 84 ? 14.648 -7.802 -17.658 1.00 93.62 84 ASP A C 1
ATOM 639 O O . ASP A 1 84 ? 13.982 -7.888 -18.687 1.00 93.62 84 ASP A O 1
ATOM 643 N N . VAL A 1 85 ? 15.669 -8.636 -17.414 1.00 95.00 85 VAL A N 1
ATOM 644 C CA . VAL A 1 85 ? 16.096 -9.682 -18.361 1.00 95.00 85 VAL A CA 1
ATOM 645 C C . VAL A 1 85 ? 15.387 -11.018 -18.127 1.00 95.00 85 VAL A C 1
ATOM 647 O O . VAL A 1 85 ? 14.967 -11.654 -19.092 1.00 95.00 85 VAL A O 1
ATOM 650 N N . LEU A 1 86 ? 15.286 -11.488 -16.877 1.00 95.81 86 LEU A N 1
ATOM 651 C CA . LEU A 1 86 ? 14.816 -12.854 -16.593 1.00 95.81 86 LEU A CA 1
ATOM 652 C C . LEU A 1 86 ? 13.338 -12.925 -16.198 1.00 95.81 86 LEU A C 1
ATOM 654 O O . LEU A 1 86 ? 12.706 -13.957 -16.413 1.00 95.81 86 LEU A O 1
ATOM 658 N N . ALA A 1 87 ? 12.794 -11.867 -15.598 1.00 94.06 87 ALA A N 1
ATOM 659 C CA . ALA A 1 87 ? 11.433 -11.843 -15.067 1.00 94.06 87 ALA A CA 1
ATOM 660 C C . ALA A 1 87 ? 10.800 -10.446 -15.227 1.00 94.06 87 ALA A C 1
ATOM 662 O O . ALA A 1 87 ? 10.472 -9.808 -14.221 1.00 94.06 87 ALA A O 1
ATOM 663 N N . PRO A 1 88 ? 10.647 -9.950 -16.472 1.00 92.38 88 PRO A N 1
ATOM 664 C CA . PRO A 1 88 ? 10.211 -8.584 -16.724 1.00 92.38 88 PRO A CA 1
ATOM 665 C C . PRO A 1 88 ? 8.817 -8.334 -16.151 1.00 92.38 88 PRO A C 1
ATOM 667 O O . PRO A 1 88 ? 7.898 -9.147 -16.290 1.00 92.38 88 PRO A O 1
ATOM 670 N N . TYR A 1 89 ? 8.647 -7.180 -15.514 1.00 93.00 89 TYR A N 1
ATOM 671 C CA . TYR A 1 89 ? 7.372 -6.798 -14.925 1.00 93.00 89 TYR A CA 1
ATOM 672 C C . TYR A 1 89 ? 6.419 -6.268 -15.994 1.00 93.00 89 TYR A C 1
ATOM 674 O O . TYR A 1 89 ? 6.816 -5.571 -16.923 1.00 93.00 89 TYR A O 1
ATOM 682 N N . ARG A 1 90 ? 5.129 -6.588 -15.863 1.00 90.00 90 ARG A N 1
ATOM 683 C 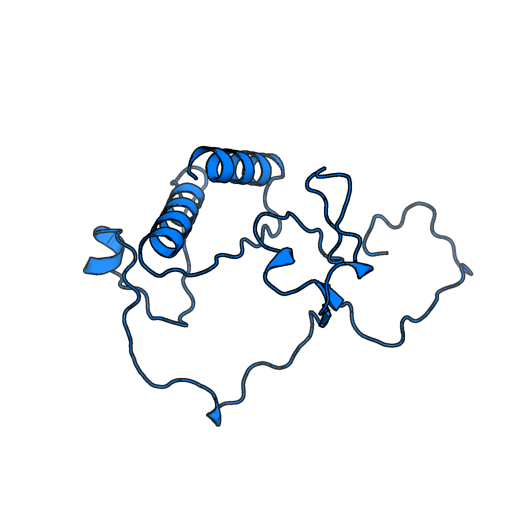CA . ARG A 1 90 ? 4.070 -6.031 -16.715 1.00 90.00 90 ARG A CA 1
ATOM 684 C C . ARG A 1 90 ? 3.495 -4.782 -16.051 1.00 90.00 90 ARG A C 1
ATOM 686 O O . ARG A 1 90 ? 3.148 -4.824 -14.870 1.00 90.00 90 ARG A O 1
ATOM 693 N N . ARG A 1 91 ? 3.307 -3.698 -16.808 1.00 87.69 91 ARG A N 1
ATOM 694 C CA . ARG A 1 91 ? 2.596 -2.503 -16.319 1.00 87.69 91 ARG A CA 1
ATOM 695 C C . ARG A 1 91 ? 1.158 -2.866 -15.928 1.00 87.69 91 ARG A C 1
ATOM 697 O O . ARG A 1 91 ? 0.469 -3.553 -16.677 1.00 87.69 91 ARG A O 1
ATOM 704 N N . GLY A 1 92 ? 0.726 -2.445 -14.738 1.00 86.81 92 GLY A N 1
ATOM 705 C CA . GLY A 1 92 ? -0.573 -2.837 -14.167 1.00 86.81 92 GLY A CA 1
ATOM 706 C C . GLY A 1 92 ? -0.646 -4.300 -13.700 1.00 86.81 92 GLY A C 1
ATOM 707 O O . GLY A 1 92 ? -1.702 -4.759 -13.268 1.00 86.81 92 GLY A O 1
ATOM 708 N N . GLY A 1 93 ? 0.460 -5.044 -13.782 1.00 88.50 93 GLY A N 1
ATOM 709 C CA . GLY A 1 93 ? 0.564 -6.412 -13.291 1.00 88.50 93 GLY A CA 1
ATOM 710 C C . GLY A 1 93 ? 0.709 -6.490 -11.771 1.00 88.50 93 GLY A C 1
ATOM 711 O O . GLY A 1 93 ? 1.075 -5.527 -11.101 1.00 88.50 93 GLY A O 1
ATOM 712 N N . LYS A 1 94 ? 0.446 -7.681 -11.226 1.00 91.62 94 LYS A N 1
ATOM 713 C CA . LYS A 1 94 ? 0.705 -8.016 -9.821 1.00 91.62 94 LYS A CA 1
ATOM 714 C C . LYS A 1 94 ? 2.010 -8.798 -9.737 1.00 91.62 94 LYS A C 1
ATOM 716 O O . LYS A 1 94 ? 2.189 -9.764 -10.474 1.00 91.62 94 LYS A O 1
ATOM 721 N N . ILE A 1 95 ? 2.896 -8.386 -8.838 1.00 92.38 95 ILE A N 1
ATOM 722 C CA . ILE A 1 95 ? 4.233 -8.961 -8.669 1.00 92.38 95 ILE A CA 1
ATOM 723 C C . ILE A 1 95 ? 4.350 -9.518 -7.251 1.00 92.38 95 ILE A C 1
ATOM 725 O O . ILE A 1 95 ? 3.916 -8.879 -6.295 1.00 92.38 95 ILE A O 1
ATOM 729 N N . GLY A 1 96 ? 4.946 -10.702 -7.117 1.00 93.44 96 GLY A N 1
ATOM 730 C CA . GLY A 1 96 ? 5.258 -11.312 -5.826 1.00 93.44 96 GLY A CA 1
ATOM 731 C C 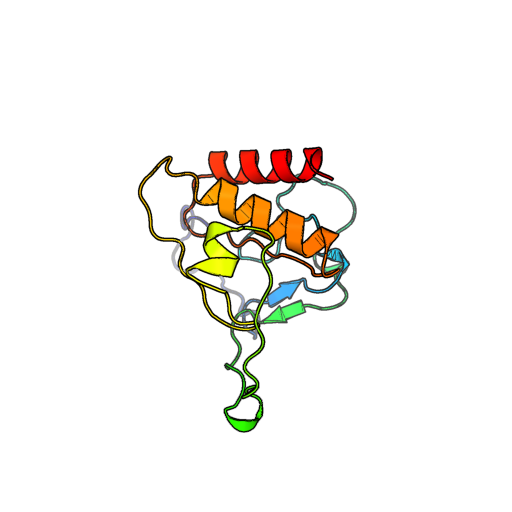. GLY A 1 96 ? 6.764 -11.401 -5.609 1.00 93.44 96 GLY A C 1
ATOM 732 O O . GLY A 1 96 ? 7.470 -11.985 -6.427 1.00 93.44 96 GLY A O 1
ATOM 733 N N . LEU A 1 97 ? 7.250 -10.857 -4.492 1.00 92.12 97 LEU A N 1
ATOM 734 C CA . LEU A 1 97 ? 8.637 -11.006 -4.049 1.00 92.12 97 LEU A CA 1
ATOM 735 C C . LEU A 1 97 ? 8.710 -12.096 -2.976 1.00 92.12 97 LEU A C 1
ATOM 737 O O . LEU A 1 97 ? 8.417 -11.860 -1.803 1.00 92.12 97 LEU A O 1
ATOM 741 N N . PHE A 1 98 ? 9.093 -13.304 -3.380 1.00 93.00 98 PHE A N 1
ATOM 742 C CA . PHE A 1 98 ? 9.169 -14.459 -2.488 1.00 93.00 98 PHE A CA 1
ATOM 743 C C . PHE A 1 98 ? 10.583 -14.631 -1.934 1.00 93.00 98 PHE A C 1
ATOM 745 O O . PHE A 1 98 ? 11.556 -14.657 -2.683 1.00 93.00 98 PHE A O 1
ATOM 752 N N . GLY A 1 99 ? 10.707 -14.780 -0.615 1.00 89.75 99 GLY A N 1
ATOM 753 C CA . GLY A 1 99 ? 11.998 -15.031 0.018 1.00 89.75 99 GLY A CA 1
ATOM 754 C C . GLY A 1 99 ? 11.960 -14.973 1.544 1.00 89.75 99 GLY A C 1
ATOM 755 O O . GLY A 1 99 ? 11.024 -14.431 2.137 1.00 89.75 99 GLY A O 1
ATOM 756 N N . GLY A 1 100 ? 12.993 -15.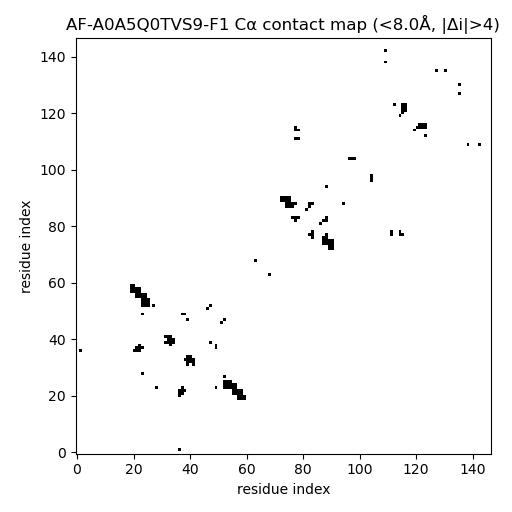527 2.182 1.00 87.88 100 GLY A N 1
ATOM 757 C CA . GLY A 1 100 ? 13.126 -15.596 3.641 1.00 87.88 100 GLY A CA 1
ATOM 758 C C . GLY A 1 100 ? 13.413 -14.249 4.318 1.00 87.88 100 GLY A C 1
ATOM 759 O O . GLY A 1 100 ? 13.387 -13.183 3.696 1.00 87.88 100 GLY A O 1
ATOM 760 N N . ALA A 1 101 ? 13.684 -14.282 5.621 1.00 84.44 101 ALA A N 1
ATOM 761 C CA . ALA A 1 101 ? 14.165 -13.110 6.350 1.00 84.44 101 ALA A CA 1
ATOM 762 C C . ALA A 1 101 ? 15.583 -12.731 5.882 1.00 84.44 101 ALA A C 1
ATOM 764 O O . ALA A 1 101 ? 16.397 -13.608 5.609 1.00 84.44 101 ALA A O 1
ATOM 765 N N . GLY A 1 102 ? 15.874 -11.432 5.771 1.00 84.06 102 GLY A N 1
ATOM 766 C CA . GLY A 1 102 ? 17.221 -10.936 5.457 1.00 84.06 102 GLY A CA 1
ATOM 767 C C . GLY A 1 102 ? 17.687 -11.091 4.002 1.00 84.06 102 GLY A C 1
ATOM 768 O O . GLY A 1 102 ? 18.792 -10.676 3.687 1.00 84.06 102 GLY A O 1
ATOM 769 N N . VAL A 1 103 ? 16.862 -11.616 3.088 1.00 91.44 103 VAL A N 1
ATOM 770 C CA . VAL A 1 103 ? 17.248 -11.806 1.669 1.00 91.44 103 VAL A CA 1
ATOM 771 C C . VAL A 1 103 ? 17.161 -10.533 0.811 1.00 91.44 103 VAL A C 1
ATOM 773 O O . VAL A 1 103 ? 17.264 -10.604 -0.407 1.00 91.44 103 VAL A O 1
ATOM 776 N N . GLY A 1 104 ? 16.918 -9.370 1.423 1.00 88.50 104 GLY A N 1
ATOM 777 C CA . GLY A 1 104 ? 16.874 -8.087 0.713 1.00 88.50 104 GLY A CA 1
ATOM 778 C C . GLY A 1 104 ? 15.540 -7.733 0.044 1.00 88.50 104 GLY A C 1
ATOM 779 O O . GLY A 1 104 ? 15.521 -6.855 -0.808 1.00 88.50 104 GLY A O 1
ATOM 780 N N . LYS A 1 105 ? 14.409 -8.352 0.424 1.00 90.69 105 LYS A N 1
ATOM 781 C CA . LYS A 1 105 ? 13.083 -8.015 -0.149 1.00 90.69 105 LYS A CA 1
ATOM 782 C C . LYS A 1 105 ? 12.761 -6.519 -0.054 1.00 90.69 105 LYS A C 1
ATOM 784 O O . LYS A 1 105 ? 12.404 -5.908 -1.053 1.00 90.69 105 LYS A O 1
ATOM 789 N N . THR A 1 106 ? 12.929 -5.933 1.131 1.00 85.31 106 THR A N 1
ATOM 790 C CA . THR A 1 106 ? 12.680 -4.504 1.370 1.00 85.31 106 THR A CA 1
ATOM 791 C C . THR A 1 106 ? 13.628 -3.630 0.556 1.00 85.31 106 THR A C 1
ATOM 793 O O . THR A 1 106 ? 13.190 -2.646 -0.020 1.00 85.31 106 THR A O 1
ATOM 796 N N . VAL A 1 107 ? 14.893 -4.038 0.416 1.00 87.69 107 VAL A N 1
ATOM 797 C CA . VAL A 1 107 ? 15.892 -3.335 -0.407 1.00 87.69 107 VAL A CA 1
ATOM 798 C C . VAL A 1 107 ? 15.465 -3.294 -1.873 1.00 87.69 107 VAL A C 1
ATOM 800 O O . VAL A 1 107 ? 15.507 -2.238 -2.493 1.00 87.69 107 VAL A O 1
ATOM 803 N N . VAL A 1 108 ? 14.971 -4.411 -2.415 1.00 90.88 108 VAL A N 1
ATOM 804 C CA . VAL A 1 108 ? 14.430 -4.448 -3.784 1.00 90.88 108 VAL A CA 1
ATOM 805 C C . VAL A 1 108 ? 13.205 -3.539 -3.922 1.00 90.88 108 VAL A C 1
ATOM 807 O O . VAL A 1 108 ? 13.083 -2.840 -4.922 1.00 90.88 108 VAL A O 1
ATOM 810 N N . ILE A 1 109 ? 12.307 -3.510 -2.930 1.00 89.75 109 ILE A N 1
ATOM 811 C CA . ILE A 1 109 ? 11.134 -2.618 -2.946 1.00 89.75 109 ILE A CA 1
ATOM 812 C C . ILE A 1 109 ? 11.562 -1.146 -2.941 1.00 89.75 109 ILE A C 1
ATOM 814 O O . ILE A 1 109 ? 11.031 -0.359 -3.720 1.00 89.75 109 ILE A O 1
ATOM 818 N N . MET A 1 110 ? 12.523 -0.773 -2.097 1.00 87.25 110 MET A N 1
ATOM 819 C CA . MET A 1 110 ? 13.042 0.596 -2.031 1.00 87.25 110 MET A CA 1
ATOM 820 C C . MET A 1 110 ? 13.685 1.023 -3.346 1.00 87.25 110 MET A C 1
ATOM 822 O O . MET A 1 110 ? 13.406 2.115 -3.835 1.00 87.25 110 MET A O 1
ATOM 826 N N . GLU A 1 111 ? 14.471 0.140 -3.960 1.00 89.44 111 GLU A N 1
ATOM 827 C CA . GLU A 1 111 ? 15.101 0.422 -5.248 1.00 89.44 111 GLU A CA 1
ATOM 828 C C . GLU A 1 111 ? 14.070 0.569 -6.376 1.00 89.44 111 GLU A C 1
ATOM 830 O O . GLU A 1 111 ? 14.187 1.466 -7.211 1.00 89.44 111 GLU A O 1
ATOM 835 N N . LEU A 1 112 ? 13.002 -0.237 -6.365 1.00 90.38 112 LEU A N 1
ATOM 836 C CA . LEU A 1 112 ? 11.881 -0.057 -7.291 1.00 90.38 112 LEU A CA 1
ATOM 837 C C . LEU A 1 112 ? 11.223 1.317 -7.112 1.00 90.38 112 LEU A C 1
ATOM 839 O O . LEU A 1 112 ? 10.988 2.007 -8.099 1.00 90.38 112 LEU A O 1
ATOM 843 N N . ILE A 1 113 ? 10.957 1.740 -5.873 1.00 88.25 113 ILE A N 1
ATOM 844 C CA . ILE A 1 113 ? 10.356 3.052 -5.579 1.00 88.25 113 ILE A CA 1
ATOM 845 C C . ILE A 1 113 ? 11.257 4.190 -6.077 1.00 88.25 113 ILE A C 1
ATOM 847 O O . ILE A 1 113 ? 10.781 5.109 -6.746 1.00 88.25 113 ILE A O 1
ATOM 851 N N . ASN A 1 114 ? 12.557 4.097 -5.802 1.00 85.81 114 ASN A N 1
ATOM 852 C CA . ASN A 1 114 ? 13.569 5.051 -6.247 1.00 85.81 114 ASN A CA 1
ATOM 853 C C . ASN A 1 114 ? 13.620 5.164 -7.785 1.00 85.81 114 ASN A C 1
ATOM 855 O O . ASN A 1 114 ? 13.555 6.269 -8.331 1.00 85.81 114 ASN A O 1
ATOM 859 N N . ASN A 1 115 ? 13.654 4.034 -8.500 1.00 87.50 115 ASN A N 1
ATOM 860 C CA . ASN A 1 115 ? 13.707 4.027 -9.965 1.00 87.50 115 ASN A CA 1
ATOM 861 C C . ASN A 1 115 ? 12.407 4.538 -10.601 1.00 87.50 115 ASN A C 1
ATOM 863 O O . ASN A 1 115 ? 12.457 5.252 -11.603 1.00 87.50 115 ASN A O 1
ATOM 867 N N . ILE A 1 116 ? 11.247 4.263 -9.997 1.00 83.88 116 ILE A N 1
ATOM 868 C CA . ILE A 1 116 ? 9.951 4.803 -10.443 1.00 83.88 116 ILE A CA 1
ATOM 869 C C . ILE A 1 116 ? 9.907 6.322 -10.314 1.00 83.88 116 ILE A C 1
ATOM 871 O O . ILE A 1 116 ? 9.503 7.005 -11.260 1.00 83.88 116 ILE A O 1
ATOM 875 N N . ALA A 1 117 ? 10.328 6.839 -9.159 1.00 80.31 117 ALA A N 1
ATOM 876 C CA . ALA A 1 117 ? 10.336 8.271 -8.895 1.00 80.31 117 ALA A CA 1
ATOM 877 C C . ALA A 1 117 ? 11.273 9.011 -9.867 1.00 80.31 117 ALA A C 1
ATOM 879 O O . ALA A 1 117 ? 10.896 10.047 -10.412 1.00 80.31 117 ALA A O 1
ATOM 880 N N . LYS A 1 118 ? 12.462 8.451 -10.138 1.00 79.62 118 LYS A N 1
ATOM 881 C CA . LYS A 1 118 ? 13.477 9.068 -11.010 1.00 79.62 118 LYS A CA 1
ATOM 882 C C . LYS A 1 118 ? 13.174 8.953 -12.506 1.00 79.62 118 LYS A C 1
ATOM 884 O O . LYS A 1 118 ? 13.391 9.918 -13.232 1.00 79.62 118 LYS A O 1
ATOM 889 N N . ALA A 1 119 ? 12.719 7.791 -12.979 1.00 76.69 119 ALA A N 1
ATOM 890 C CA . ALA A 1 119 ? 12.612 7.509 -14.415 1.00 76.69 119 ALA A CA 1
ATOM 891 C C . ALA A 1 119 ? 11.215 7.764 -14.998 1.00 76.69 119 ALA A C 1
ATOM 893 O O . ALA A 1 119 ? 11.098 8.142 -16.161 1.00 76.69 119 ALA A O 1
ATOM 894 N N . HIS A 1 120 ? 10.156 7.562 -14.208 1.00 71.75 120 HIS A N 1
ATOM 895 C CA . HIS A 1 120 ? 8.781 7.526 -14.723 1.00 71.75 120 HIS A CA 1
ATOM 896 C C . HIS A 1 120 ? 7.890 8.650 -14.184 1.00 71.75 120 HIS A C 1
ATOM 898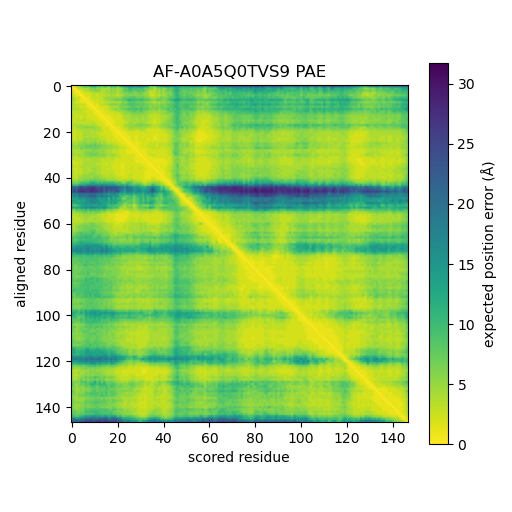 O O . HIS A 1 120 ? 6.721 8.722 -14.560 1.00 71.75 120 HIS A O 1
ATOM 904 N N . GLY A 1 121 ? 8.408 9.510 -13.294 1.00 72.50 121 GLY A N 1
ATOM 905 C CA . GLY A 1 121 ? 7.623 10.562 -12.630 1.00 72.50 121 GLY A CA 1
ATOM 906 C C . GLY A 1 121 ? 6.419 10.013 -11.854 1.00 72.50 121 GLY A C 1
ATOM 907 O O . GLY A 1 121 ? 5.439 10.723 -11.633 1.00 72.50 121 GLY A O 1
ATOM 908 N N . GLY A 1 122 ? 6.459 8.723 -11.510 1.00 82.44 122 GLY A N 1
ATOM 909 C CA . GLY A 1 122 ? 5.371 8.014 -10.855 1.00 82.44 122 GLY A CA 1
ATOM 910 C C . GLY A 1 122 ? 5.404 8.205 -9.345 1.00 82.44 122 GLY A C 1
ATOM 911 O O . GLY A 1 122 ? 6.461 8.389 -8.743 1.00 82.44 122 GLY A O 1
ATOM 912 N N . VAL A 1 123 ? 4.235 8.102 -8.720 1.00 86.38 123 VAL A N 1
ATOM 913 C CA . VAL A 1 123 ? 4.106 8.059 -7.261 1.00 86.38 123 VAL A CA 1
ATOM 914 C C . VAL A 1 123 ? 4.096 6.612 -6.779 1.00 86.38 123 VAL A C 1
ATOM 916 O O . VAL A 1 123 ? 3.564 5.726 -7.448 1.00 86.38 123 VAL A O 1
ATOM 919 N N . SER A 1 124 ? 4.673 6.373 -5.605 1.00 88.94 124 SER A N 1
ATOM 920 C CA . SER A 1 124 ? 4.668 5.061 -4.955 1.00 88.94 124 SER A CA 1
ATOM 921 C C . SER A 1 124 ? 3.912 5.124 -3.635 1.00 88.94 124 SER A C 1
ATOM 923 O O . SER A 1 124 ? 4.019 6.101 -2.896 1.00 88.94 124 SER A O 1
ATOM 925 N N . ILE A 1 125 ? 3.164 4.065 -3.330 1.00 90.44 125 ILE A N 1
ATOM 926 C CA . ILE A 1 125 ? 2.454 3.894 -2.060 1.00 90.44 125 ILE A CA 1
ATOM 927 C C . ILE A 1 125 ? 2.948 2.596 -1.429 1.00 90.44 125 ILE A C 1
ATOM 929 O O . ILE A 1 125 ? 2.897 1.541 -2.060 1.00 90.44 125 ILE A O 1
ATOM 933 N N . PHE A 1 126 ? 3.406 2.670 -0.180 1.00 90.81 126 PHE A N 1
ATOM 934 C CA . PHE A 1 126 ? 3.824 1.503 0.591 1.00 90.81 126 PHE A CA 1
ATOM 935 C C . PHE A 1 126 ? 2.768 1.148 1.644 1.00 90.81 126 PHE A C 1
ATOM 937 O O . PHE A 1 126 ? 2.449 1.956 2.513 1.00 90.81 126 PHE A O 1
ATOM 944 N N . GLY A 1 127 ? 2.227 -0.070 1.570 1.00 92.62 127 G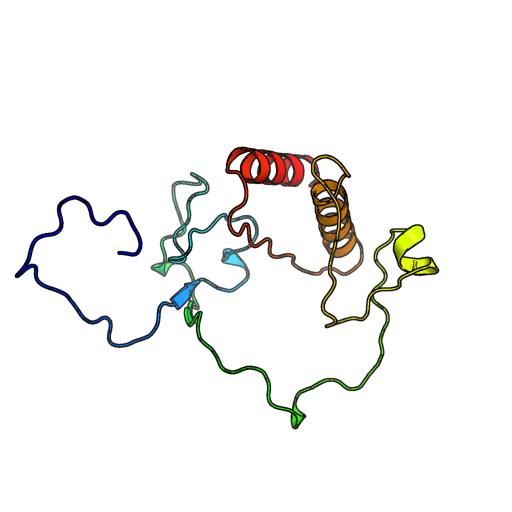LY A N 1
ATOM 945 C CA . GLY A 1 127 ? 1.280 -0.608 2.548 1.00 92.62 127 GLY A CA 1
ATOM 946 C C . GLY A 1 127 ? 1.954 -1.612 3.481 1.00 92.62 127 GLY A C 1
ATOM 947 O O . GLY A 1 127 ? 2.072 -2.784 3.134 1.00 92.62 127 GLY A O 1
ATOM 948 N N . GLY A 1 128 ? 2.378 -1.172 4.667 1.00 90.69 128 GLY A N 1
ATOM 949 C CA . GLY A 1 128 ? 2.981 -2.046 5.679 1.00 90.69 128 GLY A CA 1
ATOM 950 C C . GLY A 1 128 ? 1.932 -2.878 6.422 1.00 90.69 128 GLY A C 1
ATOM 951 O O . GLY A 1 128 ? 1.400 -2.436 7.438 1.00 90.69 128 GLY A O 1
ATOM 952 N N . VAL A 1 129 ? 1.621 -4.079 5.929 1.00 91.38 129 VAL A N 1
ATOM 953 C CA . VAL A 1 129 ? 0.607 -4.966 6.528 1.00 91.38 129 VAL A CA 1
ATOM 954 C C . VAL A 1 129 ? 1.274 -6.032 7.391 1.00 91.38 129 VAL A C 1
ATOM 956 O O . VAL A 1 129 ? 1.905 -6.944 6.872 1.00 91.38 129 VAL A O 1
ATOM 959 N N . GLY A 1 130 ? 1.111 -5.939 8.714 1.00 85.31 130 GLY A N 1
ATOM 960 C CA . GLY A 1 130 ? 1.676 -6.922 9.652 1.00 85.31 130 GLY A CA 1
ATOM 961 C C . GLY A 1 130 ? 3.207 -6.903 9.747 1.00 85.31 130 GLY A C 1
ATOM 962 O O . GLY A 1 130 ? 3.794 -7.799 10.350 1.00 85.31 130 GLY A O 1
ATOM 963 N N . GLU A 1 131 ? 3.844 -5.887 9.166 1.00 86.62 131 GLU A N 1
ATOM 964 C CA . GLU A 1 131 ? 5.286 -5.681 9.227 1.00 86.62 131 GLU A CA 1
ATOM 965 C C . GLU A 1 131 ? 5.726 -5.170 10.601 1.00 86.62 131 GLU A C 1
ATOM 967 O O . GLU A 1 131 ? 4.944 -4.618 11.383 1.00 86.62 131 GLU A O 1
ATOM 972 N N . ARG A 1 132 ? 7.016 -5.332 10.908 1.00 85.75 132 ARG A N 1
ATOM 973 C CA . ARG A 1 132 ? 7.573 -4.796 12.155 1.00 85.75 132 ARG A CA 1
ATOM 974 C C . ARG A 1 132 ? 7.651 -3.275 12.082 1.00 85.75 132 ARG A C 1
ATOM 976 O O . ARG A 1 132 ? 8.201 -2.730 11.130 1.00 85.75 132 ARG A O 1
ATOM 983 N N . THR A 1 133 ? 7.248 -2.594 13.1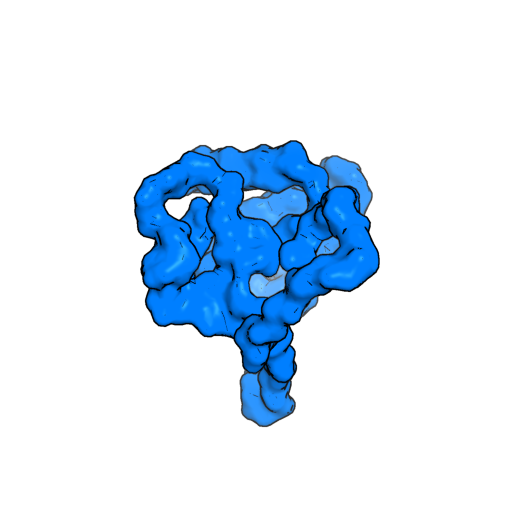54 1.00 86.56 133 THR A N 1
ATOM 984 C CA . THR A 1 133 ? 7.370 -1.129 13.274 1.00 86.56 133 THR A CA 1
ATOM 985 C C . THR A 1 133 ? 8.798 -0.637 13.036 1.00 86.56 133 THR A C 1
ATOM 987 O O . THR A 1 133 ? 8.982 0.397 12.407 1.00 86.56 133 THR A O 1
ATOM 990 N N . ARG A 1 134 ? 9.815 -1.398 13.474 1.00 86.00 134 ARG A N 1
ATOM 991 C CA . ARG A 1 134 ? 11.227 -1.081 13.205 1.00 86.00 134 ARG A CA 1
ATOM 992 C C . ARG A 1 134 ? 11.526 -1.039 11.703 1.00 86.00 134 ARG A C 1
ATOM 994 O O . ARG A 1 134 ? 12.123 -0.084 11.244 1.00 86.00 134 ARG A O 1
ATOM 1001 N N . GLU A 1 135 ? 11.074 -2.038 10.948 1.00 82.50 135 GLU A N 1
ATOM 1002 C CA . GLU A 1 135 ? 11.320 -2.118 9.500 1.00 82.50 135 GLU A CA 1
ATOM 1003 C C . GLU A 1 135 ? 10.607 -0.982 8.751 1.00 82.50 135 GLU A C 1
ATOM 1005 O O . GLU A 1 135 ? 11.177 -0.402 7.833 1.00 82.50 135 GLU A O 1
ATOM 1010 N N . GLY A 1 136 ? 9.397 -0.603 9.183 1.00 85.62 136 GLY A N 1
ATOM 1011 C CA . GLY A 1 136 ? 8.697 0.568 8.643 1.00 85.62 136 GLY A CA 1
ATOM 1012 C C . GLY A 1 136 ? 9.372 1.902 8.987 1.00 85.62 136 GLY A C 1
ATOM 1013 O O . GLY A 1 136 ? 9.386 2.815 8.165 1.00 85.62 136 GLY A O 1
ATOM 1014 N N . ASN A 1 137 ? 9.955 2.015 10.182 1.00 87.06 137 ASN A N 1
ATOM 1015 C CA . ASN A 1 137 ? 10.719 3.191 10.591 1.00 87.06 137 ASN A CA 1
ATOM 1016 C C . ASN A 1 137 ? 12.016 3.331 9.780 1.00 87.06 137 ASN A C 1
ATOM 1018 O O . ASN A 1 137 ? 12.283 4.408 9.256 1.00 87.06 137 ASN A O 1
ATOM 1022 N N . ASP A 1 138 ? 12.779 2.242 9.646 1.00 85.44 138 ASP A N 1
ATOM 1023 C CA . ASP A 1 138 ? 14.014 2.199 8.854 1.00 85.44 138 ASP A CA 1
ATOM 1024 C C . ASP A 1 138 ? 13.720 2.599 7.395 1.00 85.44 138 ASP A C 1
ATOM 1026 O O . ASP A 1 138 ? 14.345 3.515 6.868 1.00 85.44 138 ASP A O 1
ATOM 1030 N N . LEU A 1 139 ? 12.666 2.025 6.795 1.00 84.69 139 LEU A N 1
ATOM 1031 C CA . LEU A 1 139 ? 12.180 2.379 5.456 1.00 84.69 139 LEU A CA 1
ATOM 1032 C C . LEU A 1 139 ? 11.893 3.882 5.303 1.00 84.69 139 LEU A C 1
ATOM 1034 O O . LEU A 1 139 ? 12.271 4.494 4.306 1.00 84.69 139 LEU A O 1
ATOM 1038 N N . TYR A 1 140 ? 11.206 4.483 6.277 1.00 85.88 140 TYR A N 1
ATOM 1039 C CA . TYR A 1 140 ? 10.846 5.900 6.227 1.00 85.88 140 TYR A CA 1
ATOM 1040 C C . TYR A 1 140 ? 12.069 6.819 6.269 1.00 85.88 140 TYR A C 1
ATOM 1042 O O . TYR A 1 140 ? 12.125 7.800 5.524 1.00 85.88 140 TYR A O 1
ATOM 1050 N N . PHE A 1 141 ? 13.047 6.513 7.124 1.00 86.56 141 PHE A N 1
ATOM 1051 C CA . PHE A 1 141 ? 14.273 7.303 7.208 1.00 86.56 141 PHE A CA 1
ATOM 1052 C C . PHE A 1 141 ? 15.168 7.103 5.983 1.00 86.56 141 PHE A C 1
ATOM 1054 O O . PHE A 1 141 ? 15.627 8.096 5.423 1.00 86.56 141 PHE A O 1
ATOM 1061 N N . GLU A 1 142 ? 15.316 5.874 5.483 1.00 82.75 142 GLU A N 1
ATOM 1062 C CA . GLU A 1 142 ? 16.066 5.609 4.247 1.00 82.75 142 GLU A CA 1
ATOM 1063 C C . GLU A 1 142 ? 15.469 6.355 3.041 1.00 82.75 142 GLU A C 1
ATOM 1065 O O . GLU A 1 142 ? 16.201 6.946 2.244 1.00 82.75 142 GLU A O 1
ATOM 1070 N N . MET A 1 143 ? 14.136 6.417 2.930 1.00 80.88 143 MET A N 1
ATOM 1071 C CA . MET A 1 143 ? 13.462 7.198 1.883 1.00 80.88 143 MET A CA 1
ATOM 1072 C C . MET A 1 143 ? 13.657 8.711 2.019 1.00 80.88 143 MET A C 1
ATOM 1074 O O . MET A 1 143 ? 13.636 9.417 1.009 1.00 80.88 143 MET A O 1
ATOM 1078 N N . LYS A 1 144 ? 13.813 9.219 3.246 1.00 80.81 144 LYS A N 1
ATOM 1079 C CA . LYS A 1 144 ? 14.109 10.636 3.497 1.00 80.81 144 LYS A CA 1
ATOM 1080 C C . LYS A 1 144 ? 15.553 11.002 3.193 1.00 80.81 144 LYS A C 1
ATOM 1082 O O . LYS A 1 144 ? 15.796 12.137 2.816 1.00 80.81 144 LYS A O 1
ATOM 1087 N N . GLU A 1 145 ? 16.487 10.081 3.396 1.00 79.44 145 GLU A N 1
ATOM 1088 C CA . GLU A 1 145 ? 17.908 10.304 3.110 1.00 79.44 145 GLU A CA 1
ATOM 1089 C C . GLU A 1 145 ? 18.243 10.124 1.622 1.00 79.44 145 GLU A C 1
ATOM 1091 O O . GLU A 1 145 ? 19.194 10.724 1.125 1.00 79.44 145 GLU A O 1
ATOM 1096 N N . SER A 1 146 ? 17.467 9.306 0.904 1.00 66.62 146 SER A N 1
ATOM 1097 C CA . SER A 1 146 ? 17.698 8.981 -0.514 1.00 66.62 146 SER A CA 1
ATOM 1098 C C . SER A 1 146 ? 17.118 10.000 -1.512 1.00 66.62 146 SER A C 1
ATOM 1100 O O . SER A 1 146 ? 17.326 9.837 -2.720 1.00 66.62 146 SER A O 1
ATOM 1102 N N . ASN A 1 147 ? 16.399 11.021 -1.028 1.00 55.47 147 ASN A N 1
ATOM 1103 C CA . ASN A 1 147 ? 15.782 12.111 -1.801 1.00 55.47 147 ASN A CA 1
ATOM 1104 C C . ASN A 1 147 ? 16.323 13.471 -1.358 1.00 55.47 147 ASN A C 1
ATOM 1106 O O . ASN A 1 147 ? 16.481 14.341 -2.243 1.00 55.47 147 ASN A O 1
#

Organism: NCBI:txid2654211

Secondary structure (DSSP, 8-state):
--S--TT--TT------SS--EEEESGGGTT--B-TTS-B-S---SS--GGGSSEEEES--PPPPGGGS-----EE--S-HHHHHHSPEETT--------TTSSHHHHHHHHHHHHHHHH--------SS--HHHHHHHHHHHHH--

Sequence (147 aa):
SMTATEGLSRGLEVIDTKGPLTVPVGDLTLGRIFNVLGETVDGVEKNAKRSDFKENLPIHRNSPEFTELDTNLSIFETGIKVVDVLAPYRRGGKIGLFGGAGVGKTVVIMELINNIAKAHGGVSIFGGVGERTREGNDLYFEMKESN

Nearest PDB structures (foldseek):
  5ik2-assembly1_E  TM=9.262E-01  e=4.036E-12  Caldalkalibacillus thermarum TA2.A1
  3fks-assembly2_N  TM=9.240E-01  e=1.862E-10  Saccharomyces cerevisiae
  3ofn-assembly2_N  TM=9.075E-01  e=1.862E-10  Saccharomyces cerevisiae
  5dn6-assembly1_E  TM=9.258E-01  e=3.675E-10  Paracoccus denitrificans
  4yxw-assembly1_E  TM=9.360E-01  e=7.253E-10  Bos taurus

Foldseek 3Di:
DPDDCPPDDPPDDDDDPVDAQKAADDPVCALFDADPSNDTDPPPPDDDDVVNRPDIDHPDDDDDDPVPDDPDWDWDDQVDVCCCPPPTDTVVDDDDDDDDPPPCPLVSVLSSQVCCVPPPVDHDDDDDDPDDPVSVVVSSVVNVVSD

Mean predicted aligned error: 6.54 Å

pLDDT: mean 86.27, std 9.61, range [45.62, 96.0]